Protein AF-A0A0A0K7B3-F1 (afdb_monomer_lite)

Structure (mmCIF, N/CA/C/O backbone):
data_AF-A0A0A0K7B3-F1
#
_entry.id   AF-A0A0A0K7B3-F1
#
loop_
_atom_site.group_PDB
_atom_site.id
_atom_site.type_symbol
_atom_site.label_atom_id
_atom_site.label_alt_id
_atom_site.label_comp_id
_atom_site.label_asym_id
_atom_site.label_entity_id
_atom_site.label_seq_id
_atom_site.pdbx_PDB_ins_code
_atom_site.Cartn_x
_atom_site.Cartn_y
_atom_site.Cartn_z
_atom_site.occupancy
_atom_site.B_iso_or_equiv
_atom_site.auth_seq_id
_atom_site.auth_comp_id
_atom_site.auth_asym_id
_atom_site.auth_atom_id
_atom_site.pdbx_PDB_model_num
ATOM 1 N N . MET A 1 1 ? 25.093 8.326 -26.351 1.00 44.22 1 MET A N 1
ATOM 2 C CA . MET A 1 1 ? 23.696 8.584 -26.749 1.00 44.22 1 MET A CA 1
ATOM 3 C C . MET A 1 1 ? 23.033 7.241 -26.992 1.00 44.22 1 MET A C 1
ATOM 5 O O . MET A 1 1 ? 23.330 6.622 -27.999 1.00 44.22 1 MET A O 1
ATOM 9 N N . SER A 1 2 ? 22.215 6.773 -26.053 1.00 41.69 2 SER A N 1
ATOM 10 C CA . SER A 1 2 ? 21.140 5.814 -26.328 1.00 41.69 2 SER A CA 1
ATOM 11 C C . SER A 1 2 ? 20.036 6.160 -25.341 1.00 41.69 2 SER A C 1
ATOM 13 O O . SER A 1 2 ? 20.155 5.920 -24.143 1.00 41.69 2 SER A O 1
ATOM 15 N N . SER A 1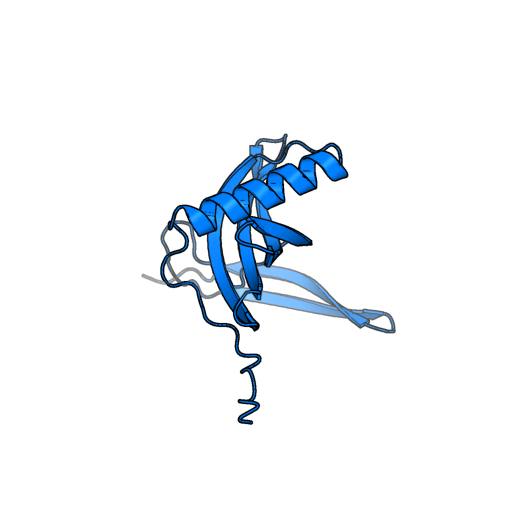 3 ? 19.058 6.923 -25.816 1.00 49.06 3 SER A N 1
ATOM 16 C CA . SER A 1 3 ? 17.840 7.237 -25.081 1.00 49.06 3 SER A CA 1
ATOM 17 C C . SER A 1 3 ? 16.926 6.032 -25.231 1.00 49.06 3 SER A C 1
ATOM 19 O O . SER A 1 3 ? 16.092 5.994 -26.136 1.00 49.06 3 SER A O 1
ATOM 21 N N . ASP A 1 4 ? 17.160 5.021 -24.399 1.00 50.12 4 ASP A N 1
ATOM 22 C CA . ASP A 1 4 ? 16.327 3.830 -24.376 1.00 50.12 4 ASP A CA 1
ATOM 23 C C . ASP A 1 4 ? 14.954 4.227 -23.831 1.00 50.12 4 ASP A C 1
ATOM 25 O O . ASP A 1 4 ? 14.816 4.808 -22.751 1.00 50.12 4 ASP A O 1
ATOM 29 N N . SER A 1 5 ?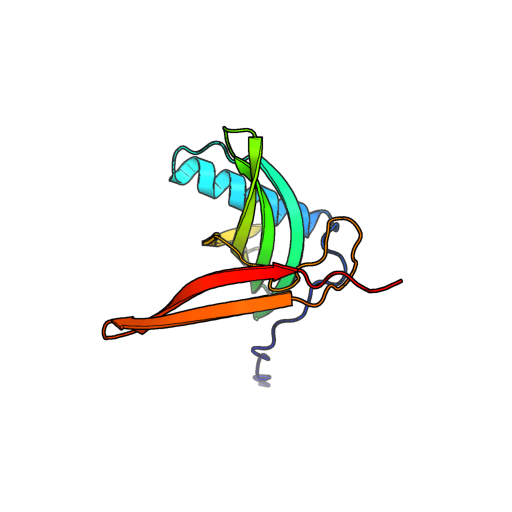 13.939 3.977 -24.650 1.00 49.62 5 SER A N 1
ATOM 30 C CA . SER A 1 5 ? 12.531 4.217 -24.370 1.00 49.62 5 SER A CA 1
ATOM 31 C C . SER A 1 5 ? 12.145 3.536 -23.060 1.00 49.62 5 SER A C 1
ATOM 33 O O . SER A 1 5 ? 11.990 2.314 -23.010 1.00 49.62 5 SER A O 1
ATOM 35 N N . LYS A 1 6 ? 12.017 4.326 -21.993 1.00 59.56 6 LYS A N 1
ATOM 36 C CA . LYS A 1 6 ? 11.560 3.838 -20.695 1.00 59.56 6 LYS A CA 1
ATOM 37 C C . LYS A 1 6 ? 10.150 3.296 -20.857 1.00 59.56 6 LYS A C 1
ATOM 39 O O . LYS A 1 6 ? 9.234 4.008 -21.253 1.00 59.56 6 LYS A O 1
ATOM 44 N N . ASN A 1 7 ? 10.016 1.999 -20.619 1.00 58.34 7 ASN A N 1
ATOM 45 C CA . ASN A 1 7 ? 8.753 1.298 -20.718 1.00 58.34 7 ASN A CA 1
ATOM 46 C C . ASN A 1 7 ? 7.791 1.844 -19.656 1.00 58.34 7 ASN A C 1
ATOM 48 O O . ASN A 1 7 ? 8.010 1.621 -18.469 1.00 58.34 7 ASN A O 1
ATOM 52 N N . ASP A 1 8 ? 6.675 2.442 -20.080 1.00 72.44 8 ASP A N 1
ATOM 53 C CA . ASP A 1 8 ? 5.532 2.830 -19.230 1.00 72.44 8 ASP A CA 1
ATOM 54 C C . ASP A 1 8 ? 4.757 1.612 -18.671 1.00 72.44 8 ASP A C 1
ATOM 56 O O . ASP A 1 8 ? 3.542 1.638 -18.455 1.00 72.44 8 ASP A O 1
ATOM 60 N N . LYS A 1 9 ? 5.443 0.484 -18.473 1.00 86.81 9 LYS A N 1
ATOM 61 C CA . LYS A 1 9 ? 4.834 -0.781 -18.087 1.00 86.81 9 LYS A CA 1
ATOM 62 C C . LYS A 1 9 ? 4.907 -0.955 -16.580 1.00 86.81 9 LYS A C 1
ATOM 64 O O . LYS A 1 9 ? 5.978 -1.122 -16.009 1.00 86.81 9 LYS A O 1
ATOM 69 N N . TRP A 1 10 ? 3.740 -1.001 -15.952 1.00 92.44 10 TRP A N 1
ATOM 70 C CA . TRP A 1 10 ? 3.613 -1.420 -14.563 1.00 92.44 10 TRP A CA 1
ATOM 71 C C . TRP A 1 10 ? 4.019 -2.886 -14.404 1.00 92.44 10 TRP A C 1
ATOM 73 O O . TRP A 1 10 ? 3.469 -3.773 -15.061 1.00 92.44 10 TRP A O 1
ATOM 83 N N . ILE A 1 11 ? 4.965 -3.136 -13.505 1.00 91.94 11 ILE A N 1
ATOM 84 C CA . ILE A 1 11 ? 5.443 -4.468 -13.144 1.00 91.94 11 ILE A CA 1
ATOM 85 C C . ILE A 1 11 ? 4.855 -4.821 -11.784 1.00 91.94 11 ILE A C 1
ATOM 87 O O . ILE A 1 11 ? 4.930 -4.040 -10.837 1.00 91.94 11 ILE A O 1
ATOM 91 N N . GLN A 1 12 ? 4.228 -5.990 -11.683 1.00 94.19 12 GLN A N 1
ATOM 92 C CA . GLN A 1 12 ? 3.649 -6.446 -10.425 1.00 94.19 12 GLN A CA 1
ATOM 93 C C . GLN A 1 12 ? 4.754 -6.781 -9.419 1.00 94.19 12 GLN A C 1
ATOM 95 O O . GLN A 1 12 ? 5.723 -7.461 -9.752 1.00 94.19 12 GLN A O 1
ATOM 100 N N . ILE A 1 13 ? 4.587 -6.323 -8.180 1.00 92.19 13 ILE A N 1
ATOM 101 C CA . ILE A 1 13 ? 5.483 -6.655 -7.074 1.00 92.19 13 ILE A CA 1
ATOM 102 C C . ILE A 1 13 ? 5.244 -8.128 -6.704 1.00 92.19 13 ILE A C 1
ATOM 104 O O . ILE A 1 13 ? 4.115 -8.474 -6.344 1.00 92.19 13 ILE A O 1
ATOM 108 N N . PRO A 1 14 ? 6.269 -8.997 -6.775 1.00 88.81 14 PRO A N 1
ATOM 109 C CA . PRO A 1 14 ? 6.093 -10.430 -6.542 1.00 88.81 14 PRO A CA 1
ATOM 110 C C . PRO A 1 14 ? 5.809 -10.756 -5.072 1.00 88.81 14 PRO A C 1
ATOM 112 O O . PRO A 1 14 ? 5.010 -11.645 -4.788 1.00 88.81 14 PRO A O 1
ATOM 115 N N . ASP A 1 15 ? 6.428 -10.023 -4.142 1.00 89.75 15 ASP A N 1
ATOM 116 C CA . ASP A 1 15 ? 6.202 -10.173 -2.706 1.00 89.75 15 ASP A CA 1
ATOM 117 C C . ASP A 1 15 ? 5.872 -8.830 -2.047 1.00 89.75 15 ASP A C 1
ATOM 119 O O . ASP A 1 15 ? 6.727 -7.972 -1.825 1.00 89.75 15 ASP A O 1
ATOM 123 N N . THR A 1 16 ? 4.604 -8.656 -1.688 1.00 91.12 16 THR A N 1
ATOM 124 C CA . THR A 1 16 ? 4.114 -7.461 -0.993 1.00 91.12 16 THR A CA 1
ATOM 125 C C . THR A 1 16 ? 4.462 -7.433 0.493 1.00 91.12 16 THR A C 1
ATOM 127 O O . THR A 1 16 ? 4.254 -6.409 1.147 1.00 91.12 16 THR A O 1
ATOM 130 N N . LYS A 1 17 ? 5.006 -8.528 1.042 1.00 91.56 17 LYS A N 1
ATOM 131 C CA . LYS A 1 17 ? 5.449 -8.616 2.440 1.00 91.56 17 LYS A CA 1
ATOM 132 C C . LYS A 1 17 ? 6.889 -8.154 2.635 1.00 91.56 17 LYS A C 1
ATOM 134 O O . LYS A 1 17 ? 7.355 -8.085 3.772 1.00 91.56 17 LYS A O 1
ATOM 139 N N . THR A 1 18 ? 7.591 -7.819 1.555 1.00 91.50 18 THR A N 1
ATOM 140 C CA . THR A 1 18 ? 8.942 -7.274 1.641 1.00 91.50 18 THR A CA 1
ATOM 141 C C . THR A 1 18 ? 8.934 -5.992 2.500 1.00 91.50 18 THR A C 1
ATOM 143 O O . THR A 1 18 ? 8.091 -5.117 2.270 1.00 91.50 18 THR A O 1
ATOM 146 N N . PRO A 1 19 ? 9.861 -5.829 3.470 1.00 94.69 19 PRO A N 1
ATOM 147 C CA . PRO A 1 19 ? 9.839 -4.713 4.421 1.00 94.69 19 PRO A CA 1
ATOM 148 C C . PRO A 1 19 ? 9.752 -3.328 3.774 1.00 94.69 19 PRO A C 1
ATOM 150 O O . PRO A 1 19 ? 8.968 -2.497 4.216 1.00 94.69 19 PRO A O 1
ATOM 153 N N . CYS A 1 20 ? 10.470 -3.096 2.669 1.00 89.81 20 CYS A N 1
ATOM 154 C CA . CYS A 1 20 ? 10.432 -1.806 1.978 1.00 89.81 20 CYS A CA 1
ATOM 155 C C . CYS A 1 20 ? 9.040 -1.459 1.420 1.00 89.81 20 CYS A C 1
ATOM 157 O O . CYS A 1 20 ? 8.653 -0.293 1.432 1.00 89.81 20 CYS A O 1
ATOM 159 N N . VAL A 1 21 ? 8.271 -2.457 0.973 1.00 93.31 21 VAL A N 1
ATOM 160 C CA . VAL A 1 21 ? 6.910 -2.286 0.442 1.00 93.31 21 VAL A CA 1
ATOM 161 C C . VAL A 1 21 ? 5.928 -2.025 1.585 1.00 93.31 21 VAL A C 1
ATOM 163 O O . VAL A 1 21 ? 5.097 -1.121 1.498 1.00 93.31 21 VAL A O 1
ATOM 166 N N . ILE A 1 22 ? 6.073 -2.755 2.695 1.00 96.19 22 ILE A N 1
ATOM 167 C CA . ILE A 1 22 ? 5.296 -2.530 3.921 1.00 96.19 22 ILE A CA 1
ATOM 168 C C . ILE A 1 22 ? 5.535 -1.117 4.466 1.00 96.19 22 ILE A C 1
ATOM 170 O O . ILE A 1 22 ? 4.580 -0.419 4.808 1.00 96.19 22 ILE A O 1
ATOM 174 N N . ASP A 1 23 ? 6.791 -0.679 4.529 1.00 95.81 23 ASP A N 1
ATOM 175 C CA . ASP A 1 23 ? 7.160 0.634 5.059 1.00 95.81 23 ASP A CA 1
ATOM 176 C C . ASP A 1 23 ? 6.624 1.780 4.198 1.00 95.81 23 ASP A C 1
ATOM 178 O O . ASP A 1 23 ? 6.302 2.845 4.722 1.00 95.81 23 ASP A O 1
ATOM 182 N N . LEU A 1 24 ? 6.496 1.574 2.884 1.00 95.31 24 LEU A N 1
ATOM 183 C CA . LEU A 1 24 ? 5.832 2.524 1.991 1.00 95.31 24 LEU A CA 1
ATOM 184 C C . LEU A 1 24 ? 4.325 2.601 2.264 1.00 95.31 24 LEU A C 1
ATOM 186 O O . LEU A 1 24 ? 3.783 3.702 2.340 1.00 95.31 24 LEU A O 1
ATOM 190 N N . GLY A 1 25 ? 3.667 1.458 2.477 1.00 95.75 25 GLY A N 1
ATOM 191 C CA . GLY A 1 25 ? 2.256 1.413 2.863 1.00 95.75 25 GLY A CA 1
ATOM 192 C C . GLY A 1 25 ? 1.984 2.131 4.189 1.00 95.75 25 GLY A C 1
ATOM 193 O O . GLY A 1 25 ? 1.091 2.972 4.258 1.00 95.75 25 GLY A O 1
ATOM 194 N N . LYS A 1 26 ? 2.795 1.863 5.221 1.00 97.62 26 LYS A N 1
ATOM 195 C CA . LYS A 1 26 ? 2.718 2.560 6.519 1.00 97.62 26 LYS A CA 1
ATOM 196 C C . LYS A 1 26 ? 2.944 4.060 6.373 1.00 97.62 26 LYS A C 1
ATOM 198 O O . LYS A 1 26 ? 2.147 4.847 6.866 1.00 97.62 26 LYS A O 1
ATOM 203 N N . TYR A 1 27 ? 3.995 4.444 5.647 1.00 96.69 27 TYR A N 1
ATOM 204 C CA . TYR A 1 27 ? 4.331 5.846 5.421 1.00 96.69 27 TYR A CA 1
ATOM 205 C C . TYR A 1 27 ? 3.173 6.624 4.785 1.00 96.69 27 TYR A C 1
ATOM 207 O O . TYR A 1 27 ? 2.873 7.728 5.226 1.00 96.69 27 TYR A O 1
ATOM 215 N N . ALA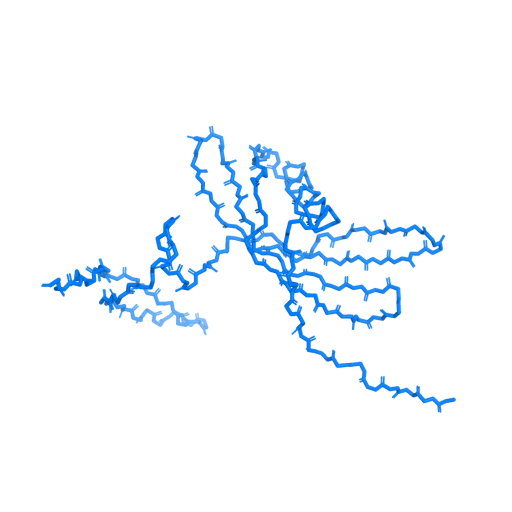 A 1 28 ? 2.499 6.051 3.785 1.00 96.06 28 ALA A N 1
ATOM 216 C CA . ALA A 1 28 ? 1.363 6.714 3.156 1.00 96.06 28 ALA A CA 1
ATOM 217 C C . ALA A 1 28 ? 0.152 6.861 4.085 1.00 96.06 28 ALA A C 1
ATOM 219 O O . ALA A 1 28 ? -0.525 7.883 4.030 1.00 96.06 28 ALA A O 1
ATOM 220 N N . VAL A 1 29 ? -0.112 5.872 4.944 1.00 96.69 29 VAL A N 1
ATOM 221 C CA . VAL A 1 29 ? -1.173 5.970 5.957 1.00 96.69 29 VAL A CA 1
ATOM 222 C C . VAL A 1 29 ? -0.847 7.060 6.979 1.00 96.69 29 VAL A C 1
ATOM 224 O O . VAL A 1 29 ? -1.700 7.891 7.277 1.00 96.69 29 VAL A O 1
ATOM 227 N N . ASP A 1 30 ? 0.395 7.112 7.464 1.00 96.94 30 ASP A N 1
ATOM 228 C CA . ASP A 1 30 ? 0.836 8.142 8.408 1.00 96.94 30 ASP A CA 1
ATOM 229 C C . ASP A 1 30 ? 0.758 9.550 7.804 1.00 96.94 30 ASP A C 1
ATOM 231 O O . ASP A 1 30 ? 0.352 10.496 8.481 1.00 96.94 30 ASP A O 1
ATOM 235 N N . ASP A 1 31 ? 1.154 9.705 6.539 1.00 95.88 31 ASP A N 1
ATOM 236 C CA . ASP A 1 31 ? 1.065 10.974 5.815 1.00 95.88 31 ASP A CA 1
ATOM 237 C C . ASP A 1 31 ? -0.395 11.415 5.636 1.00 95.88 31 ASP A C 1
ATOM 239 O O . ASP A 1 31 ? -0.753 12.546 5.976 1.00 95.88 31 ASP A O 1
ATOM 243 N N . TYR A 1 32 ? -1.268 10.490 5.224 1.00 95.25 32 TYR A N 1
ATOM 244 C CA . TYR A 1 32 ? -2.698 10.745 5.087 1.00 95.25 32 TYR A CA 1
ATOM 245 C C . TYR A 1 32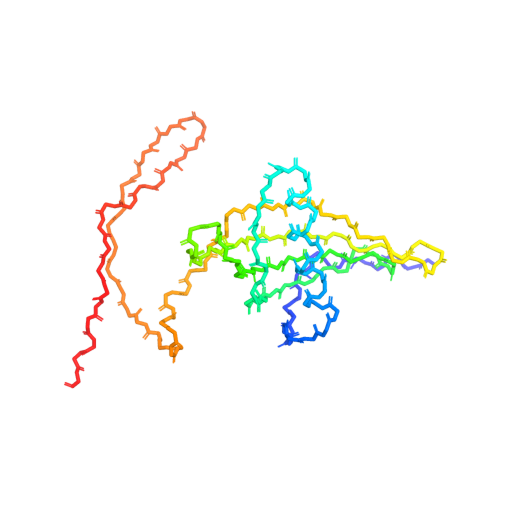 ? -3.337 11.172 6.413 1.00 95.25 32 TYR A C 1
ATOM 247 O O . TYR A 1 32 ? -4.037 12.188 6.456 1.00 95.25 32 TYR A O 1
ATOM 255 N N . ASN A 1 33 ? -3.053 10.447 7.500 1.00 95.88 33 ASN A N 1
ATOM 256 C CA . ASN A 1 33 ? -3.548 10.755 8.841 1.00 95.88 33 ASN A CA 1
ATOM 257 C C . ASN A 1 33 ? -3.106 12.150 9.301 1.00 95.88 33 ASN A C 1
ATOM 259 O O . ASN A 1 33 ? -3.917 12.906 9.838 1.00 95.88 33 ASN A O 1
ATOM 263 N N . LYS A 1 34 ? -1.846 12.534 9.050 1.00 95.31 34 LYS A N 1
ATOM 264 C CA . LYS A 1 34 ? -1.337 13.881 9.368 1.00 95.31 34 LYS A CA 1
ATOM 265 C C . LYS A 1 34 ? -2.055 14.967 8.572 1.00 95.31 34 LYS A C 1
ATOM 267 O O . LYS A 1 34 ? -2.393 16.003 9.142 1.00 95.31 34 LYS A O 1
ATOM 272 N N . ALA A 1 35 ? -2.291 14.734 7.282 1.00 93.81 35 ALA A N 1
ATOM 273 C CA . ALA A 1 35 ? -2.936 15.701 6.401 1.00 93.81 35 ALA A CA 1
ATOM 274 C C . ALA A 1 35 ? -4.435 15.884 6.710 1.00 93.81 35 ALA A C 1
ATOM 276 O O . ALA A 1 35 ? -4.934 17.008 6.678 1.00 93.81 35 ALA A O 1
ATOM 277 N N . HIS A 1 36 ? -5.142 14.803 7.051 1.00 91.56 36 HIS A N 1
ATOM 278 C CA . HIS A 1 36 ? -6.603 14.799 7.214 1.00 91.56 36 HIS A CA 1
ATOM 279 C C . HIS A 1 36 ? -7.070 14.769 8.675 1.00 91.56 36 HIS A C 1
ATOM 281 O O . HIS A 1 36 ? -8.271 14.839 8.927 1.00 91.56 36 HIS A O 1
ATOM 287 N N . LYS A 1 37 ? -6.139 14.707 9.640 1.00 91.50 37 LYS A N 1
ATOM 288 C CA . LYS A 1 37 ? -6.423 14.502 11.073 1.00 91.50 37 LYS A CA 1
ATOM 289 C C . LYS A 1 37 ? -7.246 13.230 11.325 1.00 91.50 37 LYS A C 1
ATOM 291 O O . LYS A 1 37 ? -8.157 13.230 12.150 1.00 91.50 37 LYS A O 1
ATOM 296 N N . ASP A 1 38 ? -6.917 12.169 10.595 1.00 90.50 38 ASP A N 1
ATOM 297 C CA . ASP A 1 38 ? -7.541 10.848 10.712 1.00 90.50 38 ASP A CA 1
ATOM 298 C C . ASP A 1 38 ? -6.669 9.903 11.566 1.00 90.50 38 ASP A C 1
ATOM 300 O O . ASP A 1 38 ? -5.550 10.246 11.956 1.00 90.50 38 ASP A O 1
ATOM 304 N N . ASN A 1 39 ? -7.188 8.719 11.887 1.00 93.50 39 ASN A N 1
ATOM 305 C CA . ASN A 1 39 ? -6.522 7.696 12.688 1.00 93.50 39 ASN A CA 1
ATOM 306 C C . ASN A 1 39 ? -6.661 6.306 12.046 1.00 93.50 39 ASN A C 1
ATOM 308 O O . ASN A 1 39 ? -7.094 5.343 12.683 1.00 93.50 39 ASN A O 1
ATOM 312 N N . LEU A 1 40 ? -6.334 6.211 10.756 1.00 95.44 40 LEU A N 1
ATOM 313 C CA . LEU A 1 40 ? -6.284 4.938 10.046 1.00 95.44 40 LEU A CA 1
ATOM 314 C C . LEU A 1 40 ? -5.084 4.117 10.528 1.00 95.44 40 LEU A C 1
ATOM 316 O O . LEU A 1 40 ? -3.970 4.627 10.633 1.00 95.44 40 LEU A O 1
ATOM 320 N N . VAL A 1 41 ? -5.288 2.825 10.767 1.00 96.88 41 VAL A N 1
ATOM 321 C CA . VAL A 1 41 ? -4.227 1.894 11.168 1.00 96.88 41 VAL A CA 1
ATOM 322 C C . VAL A 1 41 ? -3.873 0.998 9.990 1.00 96.88 41 VAL A C 1
ATOM 324 O O . VAL A 1 41 ? -4.705 0.227 9.513 1.00 96.88 41 VAL A O 1
ATOM 327 N N . PHE A 1 42 ? -2.629 1.072 9.517 1.00 97.44 42 PHE A N 1
ATOM 328 C CA . PHE A 1 42 ? -2.134 0.196 8.456 1.00 97.44 42 PHE A CA 1
ATOM 329 C C . PHE A 1 42 ? -2.169 -1.279 8.888 1.00 97.44 42 PHE A C 1
ATOM 331 O O . PHE A 1 42 ? -1.657 -1.628 9.953 1.00 97.44 42 PHE A O 1
ATOM 338 N N . LYS A 1 43 ? -2.707 -2.158 8.033 1.00 95.25 43 LYS A N 1
ATOM 339 C CA . LYS A 1 43 ? -2.777 -3.603 8.295 1.00 95.25 43 LYS A CA 1
ATOM 340 C C . LYS A 1 43 ? -1.833 -4.405 7.403 1.00 95.25 43 LYS A C 1
ATOM 342 O O . LYS A 1 43 ? -1.001 -5.149 7.917 1.00 95.25 43 LYS A O 1
ATOM 347 N N . LYS A 1 44 ? -1.957 -4.284 6.077 1.00 94.19 44 LYS A N 1
ATOM 348 C CA . LYS A 1 44 ? -1.079 -4.967 5.104 1.00 94.19 44 LYS A CA 1
ATOM 349 C C . LYS A 1 44 ? -1.181 -4.354 3.709 1.00 94.19 44 LYS A C 1
ATOM 351 O O . LYS A 1 44 ? -2.180 -3.724 3.372 1.00 94.19 44 LYS A O 1
ATOM 356 N N . VAL A 1 45 ? -0.183 -4.642 2.875 1.00 95.81 45 VAL A N 1
ATOM 357 C CA . VAL A 1 45 ? -0.273 -4.493 1.416 1.00 95.81 45 VAL A CA 1
ATOM 358 C C . VAL A 1 45 ? -0.865 -5.780 0.839 1.00 95.81 45 VAL A C 1
ATOM 360 O O . VAL A 1 45 ? -0.393 -6.873 1.144 1.00 95.81 45 VAL A O 1
ATOM 363 N N . ILE A 1 46 ? -1.918 -5.659 0.034 1.00 92.44 46 ILE A N 1
ATOM 364 C CA . ILE A 1 46 ? -2.611 -6.795 -0.584 1.00 92.44 46 ILE A CA 1
ATOM 365 C C . ILE A 1 46 ? -1.912 -7.164 -1.891 1.00 92.44 46 ILE A C 1
ATOM 367 O O . ILE A 1 46 ? -1.440 -8.285 -2.058 1.00 92.44 46 ILE A O 1
ATOM 371 N N . ILE A 1 47 ? -1.803 -6.185 -2.786 1.00 93.19 47 ILE A N 1
ATOM 372 C CA . ILE A 1 47 ? -1.155 -6.278 -4.092 1.00 93.19 47 ILE A CA 1
ATOM 373 C C . ILE A 1 47 ? -0.497 -4.932 -4.399 1.00 93.19 47 ILE A C 1
ATOM 375 O O . ILE A 1 47 ? -0.894 -3.898 -3.857 1.00 93.19 47 ILE A O 1
ATOM 379 N N . GLY A 1 48 ? 0.518 -4.929 -5.253 1.00 93.69 48 GLY A N 1
ATOM 380 C CA . GLY A 1 48 ? 1.120 -3.693 -5.712 1.00 93.69 48 GLY A CA 1
ATOM 381 C C . GLY A 1 48 ? 1.858 -3.853 -7.027 1.00 93.69 48 GLY A C 1
ATOM 382 O O . GLY A 1 48 ? 2.189 -4.961 -7.448 1.00 93.69 48 GLY A O 1
ATOM 383 N N . TRP A 1 49 ? 2.126 -2.718 -7.654 1.00 95.06 49 TRP A N 1
ATOM 384 C CA . TRP A 1 49 ? 2.900 -2.591 -8.877 1.00 95.06 49 TRP A CA 1
ATOM 385 C C . TRP A 1 49 ? 3.916 -1.471 -8.722 1.00 95.06 49 TRP A C 1
ATOM 387 O O . TRP A 1 49 ? 3.705 -0.526 -7.959 1.00 95.06 49 TRP A O 1
ATOM 397 N N . TYR A 1 50 ? 4.998 -1.557 -9.480 1.00 95.06 50 TYR A N 1
ATOM 398 C CA . TYR A 1 50 ? 5.970 -0.489 -9.615 1.00 95.06 50 TYR A CA 1
ATOM 399 C C . TYR A 1 50 ? 6.202 -0.152 -11.087 1.00 95.06 50 TYR A C 1
ATOM 401 O O . TYR A 1 50 ? 5.963 -0.965 -11.980 1.00 95.06 50 TYR A O 1
ATOM 409 N N . LEU A 1 51 ? 6.629 1.080 -11.321 1.00 93.19 51 LEU A N 1
ATOM 410 C CA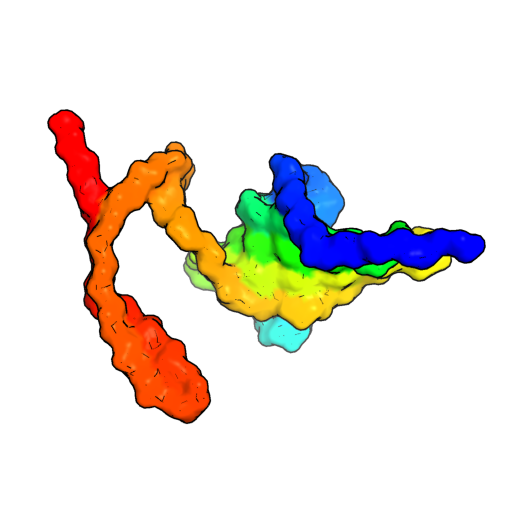 . LEU A 1 51 ? 6.993 1.627 -12.614 1.00 93.19 51 LEU A CA 1
ATOM 411 C C . LEU A 1 51 ? 8.286 2.423 -12.435 1.00 93.19 51 LEU A C 1
ATOM 413 O O . LEU A 1 51 ? 8.320 3.392 -11.673 1.00 93.19 51 LEU A O 1
ATOM 417 N N . GLU A 1 52 ? 9.341 2.012 -13.126 1.00 91.19 52 GLU A N 1
ATOM 418 C CA . GLU A 1 52 ? 10.621 2.721 -13.155 1.00 91.19 52 GLU A CA 1
ATOM 419 C C . GLU A 1 52 ? 10.502 3.918 -14.109 1.00 91.19 52 GLU A C 1
ATOM 421 O O . GLU A 1 52 ? 10.421 3.759 -15.324 1.00 91.19 52 GLU A O 1
ATOM 426 N N . ILE A 1 53 ? 10.431 5.130 -13.549 1.00 87.50 53 ILE A N 1
ATOM 427 C CA . ILE A 1 53 ? 10.351 6.387 -14.313 1.00 87.50 53 ILE A CA 1
ATOM 428 C C . ILE A 1 53 ? 11.755 6.874 -14.685 1.00 87.50 53 ILE A C 1
ATOM 430 O O . ILE A 1 53 ? 11.952 7.501 -15.725 1.00 87.50 53 ILE A O 1
ATOM 434 N N . ASP A 1 54 ? 12.735 6.637 -13.819 1.00 85.31 54 ASP A N 1
ATOM 435 C CA . ASP A 1 54 ? 14.146 6.937 -14.041 1.00 85.31 54 ASP A CA 1
ATOM 436 C C . ASP A 1 54 ? 15.037 6.018 -13.202 1.00 85.31 54 ASP A C 1
ATOM 438 O O . ASP A 1 54 ? 14.532 5.255 -12.380 1.00 85.31 54 ASP A O 1
ATOM 442 N N . TYR A 1 55 ? 16.353 6.107 -13.397 1.00 81.44 55 TYR A N 1
ATOM 443 C CA . TYR A 1 55 ? 17.353 5.356 -12.638 1.00 81.44 55 TYR A CA 1
ATOM 444 C C . TYR A 1 55 ? 17.209 5.548 -11.118 1.00 81.44 55 TYR A C 1
ATOM 446 O O . TYR A 1 55 ? 17.373 4.607 -10.347 1.00 81.44 55 TYR A O 1
ATOM 454 N N . ASP A 1 56 ? 16.863 6.759 -10.690 1.00 88.75 56 ASP A N 1
ATOM 455 C CA . ASP A 1 56 ? 16.668 7.154 -9.295 1.00 88.75 56 ASP A CA 1
ATOM 456 C C . ASP A 1 56 ? 15.188 7.284 -8.905 1.00 88.75 56 ASP A C 1
ATOM 458 O O . ASP A 1 56 ? 14.876 7.539 -7.742 1.00 88.75 56 ASP A O 1
ATOM 462 N N . LYS A 1 57 ? 14.251 7.082 -9.840 1.00 91.69 57 LYS A N 1
ATOM 463 C CA . LYS A 1 57 ? 12.842 7.427 -9.640 1.00 91.69 57 LYS A CA 1
ATOM 464 C C . LYS A 1 57 ? 11.901 6.284 -9.972 1.00 91.69 57 LYS A C 1
ATOM 466 O O . LYS A 1 57 ? 11.709 5.908 -11.125 1.00 91.69 57 LYS A O 1
ATOM 471 N N . THR A 1 58 ? 11.208 5.794 -8.952 1.00 92.69 58 THR A N 1
ATOM 472 C CA . THR A 1 58 ? 10.218 4.719 -9.064 1.00 92.69 58 THR A CA 1
ATOM 473 C C . THR A 1 58 ? 8.852 5.193 -8.590 1.00 92.69 58 THR A C 1
ATOM 475 O O . THR A 1 58 ? 8.719 5.802 -7.530 1.00 92.69 58 THR A O 1
ATOM 478 N N . LYS A 1 59 ? 7.802 4.881 -9.344 1.00 95.06 59 LYS A N 1
ATOM 479 C CA . LYS A 1 59 ? 6.411 5.072 -8.929 1.00 95.06 59 LYS A CA 1
ATOM 480 C C . LYS A 1 59 ? 5.833 3.737 -8.500 1.00 95.06 59 LYS A C 1
ATOM 482 O O . LYS A 1 59 ? 5.955 2.753 -9.215 1.00 95.06 59 LYS A O 1
ATOM 487 N N . LEU A 1 60 ? 5.192 3.699 -7.344 1.00 95.50 60 LEU A N 1
ATOM 488 C CA . LEU A 1 60 ? 4.532 2.520 -6.805 1.00 95.50 60 LEU A CA 1
ATOM 489 C C . LEU A 1 60 ? 3.033 2.768 -6.719 1.00 95.50 60 LEU A C 1
ATOM 491 O O . LEU A 1 60 ? 2.605 3.853 -6.332 1.00 95.50 60 LEU A O 1
ATOM 495 N N . ARG A 1 61 ? 2.252 1.746 -7.056 1.00 95.81 61 ARG A N 1
ATOM 496 C CA . ARG A 1 61 ? 0.803 1.679 -6.872 1.00 95.81 61 ARG A CA 1
ATOM 497 C C . ARG A 1 61 ? 0.518 0.500 -5.956 1.00 95.81 61 ARG A C 1
ATOM 499 O O . ARG A 1 61 ? 0.773 -0.637 -6.339 1.00 95.81 61 ARG A O 1
ATOM 506 N N . LEU A 1 62 ? 0.035 0.760 -4.750 1.00 95.75 62 LEU A N 1
ATOM 507 C CA . LEU A 1 62 ? -0.218 -0.242 -3.720 1.00 95.75 62 LEU A CA 1
ATOM 508 C C . LEU A 1 62 ? -1.707 -0.271 -3.388 1.00 95.75 62 LEU A C 1
ATOM 510 O O . LEU A 1 62 ? -2.311 0.774 -3.165 1.00 95.75 62 LEU A O 1
ATOM 514 N N . ILE A 1 63 ? -2.275 -1.468 -3.296 1.00 95.75 63 ILE A N 1
ATOM 515 C CA . ILE A 1 63 ? -3.589 -1.682 -2.695 1.00 95.75 63 ILE A CA 1
ATOM 516 C C . ILE A 1 63 ? -3.364 -2.168 -1.267 1.00 95.75 63 ILE A C 1
ATOM 518 O O . ILE A 1 63 ? -2.706 -3.191 -1.050 1.00 95.75 63 ILE A O 1
ATOM 522 N N . ILE A 1 64 ? -3.882 -1.431 -0.290 1.00 95.56 64 ILE A N 1
ATOM 523 C CA . ILE A 1 64 ? -3.633 -1.662 1.136 1.00 95.56 64 ILE A CA 1
ATOM 524 C C . ILE A 1 64 ? -4.934 -1.910 1.897 1.00 95.56 64 ILE A C 1
ATOM 526 O O . ILE A 1 64 ? -5.964 -1.322 1.582 1.00 95.56 64 ILE A O 1
ATOM 530 N N . GLU A 1 65 ? -4.869 -2.754 2.928 1.00 94.88 65 GLU A N 1
ATOM 531 C CA . GLU A 1 65 ? -5.891 -2.817 3.978 1.00 94.88 65 GLU A CA 1
ATOM 532 C C . GLU A 1 65 ? -5.489 -1.891 5.127 1.00 94.88 65 GLU A C 1
ATOM 534 O O . GLU A 1 65 ? -4.357 -1.949 5.625 1.00 94.88 65 GLU A O 1
ATOM 539 N N . VAL A 1 66 ? -6.448 -1.103 5.597 1.00 94.75 66 VAL A N 1
ATOM 540 C CA . VAL A 1 66 ? -6.350 -0.290 6.810 1.00 94.75 66 VAL A CA 1
ATOM 541 C C . VAL A 1 66 ? -7.550 -0.559 7.712 1.00 94.75 66 VAL A C 1
ATOM 543 O O . VAL A 1 66 ? -8.563 -1.095 7.268 1.00 94.75 66 VAL A O 1
ATOM 546 N N . VAL A 1 67 ? -7.441 -0.198 8.984 1.00 92.88 67 VAL A N 1
ATOM 547 C CA . VAL A 1 67 ? -8.542 -0.240 9.949 1.00 92.88 67 VAL A CA 1
ATOM 548 C C . VAL A 1 67 ? -8.887 1.188 10.346 1.00 92.88 67 VAL A C 1
ATOM 550 O O . VAL A 1 67 ? -7.992 1.950 10.706 1.00 92.88 67 VAL A O 1
ATOM 553 N N . ASN A 1 68 ? -10.160 1.566 10.256 1.00 90.69 68 ASN A N 1
ATOM 554 C CA . ASN A 1 68 ? -10.609 2.891 10.684 1.00 90.69 68 ASN A CA 1
ATOM 555 C C . ASN A 1 68 ? -10.858 2.950 12.203 1.00 90.69 68 ASN A C 1
ATOM 557 O O . ASN A 1 68 ? -10.779 1.950 12.918 1.00 90.69 68 ASN A O 1
ATOM 561 N N . SER A 1 69 ? -11.232 4.128 12.700 1.00 87.75 69 SER A N 1
ATOM 562 C CA . SER A 1 69 ? -11.538 4.357 14.119 1.00 87.75 69 SER A CA 1
ATOM 563 C C . SER A 1 69 ? -12.702 3.521 14.673 1.00 87.75 69 SER A C 1
ATOM 565 O O . SER A 1 69 ? -12.805 3.358 15.887 1.00 87.75 69 SER A O 1
ATOM 567 N N . LYS A 1 70 ? -13.562 2.965 13.811 1.00 89.00 70 LYS A N 1
ATOM 568 C CA . LYS A 1 70 ? -14.670 2.072 14.186 1.00 89.00 70 LYS A CA 1
ATOM 569 C C . LYS A 1 70 ? -14.262 0.596 14.222 1.00 89.00 70 LYS A C 1
ATOM 571 O O . LYS A 1 70 ? -15.088 -0.252 14.545 1.00 89.00 70 LYS A O 1
ATOM 576 N N . GLY A 1 71 ? -13.012 0.276 13.885 1.00 87.38 71 GLY A N 1
ATOM 577 C CA . GLY A 1 71 ? -12.537 -1.102 13.764 1.00 87.38 71 GLY A CA 1
ATOM 578 C C . GLY A 1 71 ? -12.907 -1.768 12.435 1.00 87.38 71 GLY A C 1
ATOM 579 O O . GLY A 1 71 ? -12.700 -2.970 12.275 1.00 87.38 71 GLY A O 1
ATOM 580 N N . GLU A 1 72 ? -13.441 -1.014 11.473 1.00 87.12 72 GLU A N 1
ATOM 581 C CA . GLU A 1 72 ? -13.814 -1.531 10.158 1.00 87.12 72 GLU A CA 1
ATOM 582 C C . GLU A 1 72 ? -12.575 -1.624 9.266 1.00 87.12 72 GLU A C 1
ATOM 584 O O . GLU A 1 72 ? -11.748 -0.710 9.226 1.00 87.12 72 GLU A O 1
ATOM 589 N N . VAL A 1 73 ? -12.453 -2.730 8.528 1.00 89.50 73 VAL A N 1
ATOM 590 C CA . VAL A 1 73 ? -11.382 -2.913 7.542 1.00 89.50 73 VAL A CA 1
ATOM 591 C C . VAL A 1 73 ? -11.789 -2.228 6.240 1.00 89.50 73 VAL A C 1
ATOM 593 O O . VAL A 1 73 ? -12.808 -2.581 5.650 1.00 89.50 73 VAL A O 1
ATOM 596 N N . ILE A 1 74 ? -10.975 -1.279 5.784 1.00 90.12 74 ILE A N 1
ATOM 597 C CA . ILE A 1 74 ? -11.177 -0.513 4.550 1.00 90.12 74 ILE A CA 1
ATOM 598 C C . ILE A 1 74 ? -9.990 -0.748 3.615 1.00 90.12 74 ILE A C 1
ATOM 600 O O . ILE A 1 74 ? -8.858 -0.938 4.064 1.00 90.12 74 ILE A O 1
ATOM 604 N N . ILE A 1 75 ? -10.249 -0.739 2.309 1.00 93.38 75 ILE A N 1
ATOM 605 C CA . ILE A 1 75 ? -9.225 -0.879 1.276 1.00 93.38 75 ILE A CA 1
ATOM 606 C C . ILE A 1 75 ? -8.956 0.484 0.638 1.00 93.38 75 ILE A C 1
ATOM 608 O O . ILE A 1 75 ? -9.885 1.201 0.265 1.00 93.38 75 ILE A O 1
ATOM 612 N N . TYR A 1 76 ? -7.678 0.820 0.479 1.00 94.06 76 TYR A N 1
ATOM 613 C CA . TYR A 1 76 ? -7.231 2.009 -0.243 1.00 94.06 76 TYR A CA 1
ATOM 614 C C . TYR A 1 76 ? -6.303 1.636 -1.387 1.00 94.06 76 TYR A C 1
ATOM 616 O O . TYR A 1 76 ? -5.496 0.712 -1.280 1.00 94.06 76 TYR A O 1
ATOM 624 N N . GLU A 1 77 ? -6.399 2.399 -2.468 1.00 95.38 77 GLU A N 1
ATOM 625 C CA . GLU A 1 77 ? -5.360 2.495 -3.475 1.00 95.38 77 GLU A CA 1
ATOM 626 C C . GLU A 1 77 ? -4.479 3.704 -3.171 1.00 95.38 77 GLU A C 1
ATOM 628 O O . GLU A 1 77 ? -4.948 4.835 -3.005 1.00 95.38 77 GLU A O 1
ATOM 633 N N . VAL A 1 78 ? -3.177 3.454 -3.132 1.00 96.00 78 VAL A N 1
ATOM 634 C CA . VAL A 1 78 ? -2.167 4.454 -2.829 1.00 96.00 78 VAL A CA 1
ATOM 635 C C . VAL A 1 78 ? -1.138 4.483 -3.942 1.00 96.00 78 VAL A C 1
ATOM 637 O O . VAL A 1 78 ? -0.592 3.448 -4.325 1.00 96.00 78 VAL A O 1
ATOM 640 N N . VAL A 1 79 ? -0.825 5.679 -4.429 1.00 95.81 79 VAL A N 1
ATOM 641 C CA . VAL A 1 79 ? 0.277 5.896 -5.366 1.00 95.81 79 VAL A CA 1
ATOM 642 C C . VAL A 1 79 ? 1.354 6.719 -4.681 1.00 95.81 79 VAL A C 1
ATOM 644 O O . VAL A 1 79 ? 1.071 7.793 -4.157 1.00 95.81 79 VAL A O 1
ATOM 647 N N . ILE A 1 80 ? 2.593 6.234 -4.700 1.00 96.62 80 ILE A N 1
ATOM 648 C CA . ILE A 1 80 ? 3.750 6.880 -4.070 1.00 96.62 80 ILE A CA 1
ATOM 649 C C . ILE A 1 80 ? 4.877 6.953 -5.092 1.00 96.62 80 ILE A C 1
ATOM 651 O O . ILE A 1 80 ? 5.166 5.971 -5.769 1.00 96.62 80 ILE A O 1
ATOM 655 N N . VAL A 1 81 ? 5.539 8.099 -5.194 1.00 95.06 81 VAL A N 1
ATOM 656 C CA . VAL A 1 81 ? 6.797 8.234 -5.934 1.00 95.06 81 VAL A CA 1
ATOM 657 C C . VAL A 1 81 ? 7.949 8.193 -4.940 1.00 95.06 81 VAL A C 1
ATOM 659 O O . VAL A 1 81 ? 7.925 8.889 -3.927 1.00 95.06 81 VAL A O 1
ATOM 662 N N . VAL A 1 82 ? 8.942 7.362 -5.227 1.00 94.06 82 VAL A N 1
ATOM 663 C CA . VAL A 1 82 ? 10.205 7.281 -4.499 1.00 94.06 82 VAL A CA 1
ATOM 664 C C . VAL A 1 82 ? 11.298 7.779 -5.431 1.00 94.06 82 VAL A C 1
ATOM 666 O O . VAL A 1 82 ? 11.445 7.261 -6.533 1.00 94.06 82 VAL A O 1
ATOM 669 N N . ASP A 1 83 ? 12.012 8.802 -4.988 1.00 93.25 83 ASP A N 1
ATOM 670 C CA . ASP A 1 83 ? 13.048 9.513 -5.736 1.00 93.25 83 ASP A CA 1
ATOM 671 C C . ASP A 1 83 ? 14.331 9.500 -4.890 1.00 93.25 83 ASP A C 1
ATOM 673 O O . ASP A 1 83 ? 14.290 9.863 -3.710 1.00 93.25 83 ASP A O 1
ATOM 677 N N . ASP A 1 84 ? 15.438 9.004 -5.434 1.00 89.38 84 ASP A N 1
ATOM 678 C CA . ASP A 1 84 ? 16.739 8.962 -4.770 1.00 89.38 84 ASP A CA 1
ATOM 679 C C . ASP A 1 84 ? 17.552 10.207 -5.134 1.00 89.38 84 ASP A C 1
ATOM 681 O O . ASP A 1 84 ? 18.230 10.268 -6.156 1.00 89.38 84 ASP A O 1
ATOM 685 N N . LYS A 1 85 ? 17.480 11.221 -4.269 1.00 84.56 85 LYS A N 1
ATOM 686 C CA . LYS A 1 85 ? 18.216 12.473 -4.450 1.00 84.56 85 LYS A CA 1
ATOM 687 C C . LYS A 1 85 ? 19.459 12.446 -3.586 1.00 84.56 85 LYS A C 1
ATOM 689 O O . LYS A 1 85 ? 19.352 12.494 -2.360 1.00 84.56 85 LYS A O 1
ATOM 694 N N . ASP A 1 86 ? 20.621 12.365 -4.224 1.00 81.81 86 ASP A N 1
ATOM 695 C CA . ASP A 1 86 ? 21.931 12.406 -3.564 1.00 81.81 86 ASP A CA 1
ATOM 696 C C . ASP A 1 86 ? 22.101 11.324 -2.474 1.00 81.81 86 ASP A C 1
ATOM 698 O O . ASP A 1 86 ? 22.653 11.571 -1.400 1.00 81.81 86 ASP A O 1
ATOM 702 N N . GLY A 1 87 ? 21.584 10.112 -2.719 1.00 80.00 87 GLY A N 1
ATOM 703 C CA . GLY A 1 87 ? 21.625 8.988 -1.774 1.00 80.00 87 GLY A CA 1
ATOM 704 C C . GLY A 1 87 ? 20.532 9.034 -0.700 1.00 80.00 87 GLY A C 1
ATOM 705 O O . GLY A 1 87 ? 20.515 8.203 0.216 1.00 80.00 87 GLY A O 1
ATOM 706 N N . LYS A 1 88 ? 19.617 10.009 -0.775 1.00 85.94 88 LYS A N 1
ATOM 707 C CA . LYS A 1 88 ? 18.478 10.146 0.128 1.00 85.94 88 LYS A CA 1
ATOM 708 C C . LYS A 1 88 ? 17.179 9.840 -0.606 1.00 85.94 88 LYS A C 1
ATOM 710 O O . LYS A 1 88 ? 16.704 10.609 -1.438 1.00 85.94 88 LYS A O 1
ATOM 715 N N . LYS A 1 89 ? 16.516 8.770 -0.168 1.00 88.44 89 LYS A N 1
ATOM 716 C CA . LYS A 1 89 ? 15.176 8.406 -0.641 1.00 88.44 89 LYS A CA 1
ATOM 717 C C . LYS A 1 89 ? 14.129 9.399 -0.142 1.00 88.44 89 LYS A C 1
ATOM 719 O O . LYS A 1 89 ? 13.774 9.409 1.039 1.00 88.44 89 LYS A O 1
ATOM 724 N N . VAL A 1 90 ? 13.602 10.198 -1.057 1.00 92.12 90 VAL A N 1
ATOM 725 C CA . VAL A 1 90 ? 12.432 11.051 -0.867 1.00 92.12 90 VAL A CA 1
ATOM 726 C C . VAL A 1 90 ? 11.193 10.260 -1.276 1.00 92.12 90 VAL A C 1
ATOM 728 O O . VAL A 1 90 ? 11.124 9.717 -2.373 1.00 92.12 90 VAL A O 1
ATOM 731 N N . LYS A 1 91 ? 10.210 10.174 -0.378 1.00 94.50 91 LYS A N 1
ATOM 732 C CA . LYS A 1 91 ? 8.920 9.515 -0.619 1.00 94.50 91 LYS A CA 1
ATOM 733 C C . LYS A 1 91 ? 7.861 10.602 -0.770 1.00 94.50 91 LYS A C 1
ATOM 735 O O . LYS A 1 91 ? 7.771 11.479 0.083 1.00 94.50 91 LYS A O 1
ATOM 740 N N . THR A 1 92 ? 7.069 10.553 -1.831 1.00 93.88 92 THR A N 1
ATOM 741 C CA . THR A 1 92 ? 6.017 11.538 -2.103 1.00 93.88 92 THR A CA 1
ATOM 742 C C . THR A 1 92 ? 4.717 10.811 -2.430 1.00 93.88 92 THR A C 1
ATOM 744 O O . THR A 1 92 ? 4.611 10.222 -3.511 1.00 93.88 92 THR A O 1
ATOM 747 N N . PRO A 1 93 ? 3.728 10.809 -1.521 1.00 93.12 93 PRO A N 1
ATOM 748 C CA . PRO A 1 93 ? 2.392 10.310 -1.818 1.00 93.12 93 PRO A CA 1
ATOM 749 C C . PRO A 1 93 ? 1.749 11.187 -2.898 1.00 93.12 93 PRO A C 1
ATOM 751 O O . PRO A 1 93 ? 1.763 12.411 -2.810 1.00 93.12 93 PRO A O 1
ATOM 754 N N . ILE A 1 94 ? 1.229 10.557 -3.948 1.00 94.19 94 ILE A N 1
ATOM 755 C CA . ILE A 1 94 ? 0.577 11.225 -5.082 1.00 94.19 94 ILE A CA 1
ATOM 756 C C . ILE A 1 94 ? -0.940 11.114 -4.968 1.00 94.19 94 ILE A C 1
ATOM 758 O O . ILE A 1 94 ? -1.656 12.068 -5.258 1.00 94.19 94 ILE A O 1
ATOM 762 N N . SER A 1 95 ? -1.437 9.949 -4.555 1.00 94.12 95 SER A N 1
ATOM 763 C CA . SER A 1 95 ? -2.864 9.724 -4.352 1.00 94.12 95 SER A CA 1
ATOM 764 C C . SER A 1 95 ? -3.105 8.733 -3.225 1.00 94.12 95 SER A C 1
ATOM 766 O O . SER A 1 95 ? -2.328 7.798 -3.026 1.00 94.12 95 SER A O 1
ATOM 768 N N . PHE A 1 96 ? -4.212 8.940 -2.520 1.00 94.25 96 PHE A N 1
ATOM 769 C CA . PHE A 1 96 ? -4.730 8.058 -1.484 1.00 94.25 96 PHE A CA 1
ATOM 770 C C . PHE A 1 96 ? -6.253 8.062 -1.622 1.00 94.25 96 PHE A C 1
ATOM 772 O O . PHE A 1 96 ? -6.919 9.007 -1.200 1.00 94.25 96 PHE A O 1
ATOM 779 N N . ILE A 1 97 ? -6.798 7.061 -2.310 1.00 91.75 97 ILE A N 1
ATOM 780 C CA . ILE A 1 97 ? -8.222 6.999 -2.668 1.00 91.75 97 ILE A CA 1
ATOM 781 C C . ILE A 1 97 ? -8.812 5.651 -2.256 1.00 91.75 97 ILE A C 1
ATOM 783 O O . ILE A 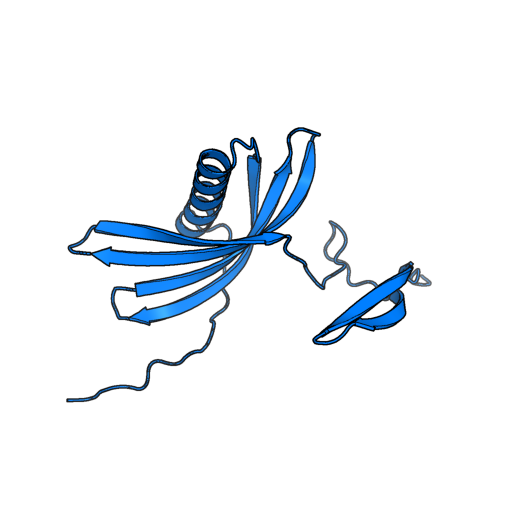1 97 ? -8.067 4.670 -2.203 1.00 91.75 97 ILE A O 1
ATOM 787 N N . PRO A 1 98 ? -10.122 5.568 -1.960 1.00 88.88 98 PRO A N 1
ATOM 788 C CA . PRO A 1 98 ? -10.774 4.285 -1.727 1.00 88.88 98 PRO A CA 1
ATOM 789 C C . PRO A 1 98 ? -10.444 3.312 -2.860 1.00 88.88 98 PRO A C 1
ATOM 791 O O . PRO A 1 98 ? -10.629 3.625 -4.036 1.00 88.88 98 PRO A O 1
ATOM 794 N N . GLY A 1 99 ? -9.879 2.166 -2.495 1.00 76.69 99 GLY A N 1
ATOM 795 C CA . GLY A 1 99 ? -9.446 1.144 -3.434 1.00 76.69 99 GLY A CA 1
ATOM 796 C C . GLY A 1 99 ? -10.525 0.086 -3.599 1.00 76.69 99 GLY A C 1
ATOM 797 O O . GLY A 1 99 ? -11.278 -0.198 -2.667 1.00 76.69 99 GLY A O 1
ATOM 798 N N . TYR A 1 100 ? -10.568 -0.532 -4.774 1.00 71.50 100 TYR A N 1
ATOM 799 C CA . TYR A 1 100 ? -11.408 -1.693 -5.036 1.00 71.50 100 TYR A CA 1
ATOM 800 C C . TYR A 1 100 ? -10.536 -2.859 -5.488 1.00 71.50 100 TYR A C 1
ATOM 802 O O . TYR A 1 100 ? -9.546 -2.673 -6.196 1.00 71.50 100 TYR A O 1
ATOM 810 N N . ILE A 1 101 ? -10.898 -4.064 -5.064 1.00 64.75 101 ILE A N 1
ATOM 811 C CA . ILE A 1 101 ? -10.331 -5.298 -5.594 1.00 64.75 101 ILE A CA 1
ATOM 812 C C . ILE A 1 101 ? -11.498 -6.019 -6.256 1.00 64.75 101 ILE A C 1
ATOM 814 O O . ILE A 1 101 ? -12.407 -6.460 -5.557 1.00 64.75 101 ILE A O 1
ATOM 818 N N . ASP A 1 102 ? -11.461 -6.152 -7.585 1.00 52.62 102 ASP A N 1
ATOM 819 C CA . ASP A 1 102 ? -12.467 -6.901 -8.364 1.00 52.62 102 ASP A CA 1
ATOM 820 C C . ASP A 1 102 ? -12.502 -8.397 -8.011 1.00 52.62 102 ASP A C 1
ATOM 822 O O . ASP A 1 102 ? -13.377 -9.149 -8.437 1.00 52.62 102 ASP A O 1
ATOM 826 N N . GLU A 1 103 ? -11.563 -8.863 -7.194 1.00 52.09 103 GLU A N 1
ATOM 827 C CA . GLU A 1 103 ? -11.566 -10.223 -6.708 1.00 52.09 103 GLU A CA 1
ATOM 828 C C . GLU A 1 103 ? -12.403 -10.299 -5.433 1.00 52.09 103 GLU A C 1
ATOM 830 O O . GLU A 1 103 ? -11.908 -10.106 -4.322 1.00 52.09 103 GLU A O 1
ATOM 835 N N . ALA A 1 104 ? -13.665 -10.701 -5.588 1.00 46.22 104 ALA A N 1
ATOM 836 C CA . ALA A 1 104 ? -14.418 -11.375 -4.536 1.00 46.22 104 ALA A CA 1
ATOM 837 C C . ALA A 1 104 ? -13.761 -12.734 -4.195 1.00 46.22 104 ALA A C 1
ATOM 839 O O . ALA A 1 104 ? -14.368 -13.798 -4.313 1.00 46.22 104 ALA A O 1
ATOM 840 N N . LYS A 1 105 ? -12.486 -12.718 -3.795 1.00 44.88 105 LYS A N 1
ATOM 841 C CA . LYS A 1 105 ? -11.836 -13.817 -3.095 1.00 44.88 105 LYS A CA 1
ATOM 842 C C . LYS A 1 105 ? -12.273 -13.674 -1.651 1.00 44.88 105 LYS A C 1
ATOM 844 O O . LYS A 1 105 ? -11.940 -12.702 -0.977 1.00 44.88 105 LYS A O 1
ATOM 849 N N . ASP A 1 106 ? -13.059 -14.635 -1.181 1.00 43.81 106 ASP A N 1
ATOM 850 C CA . ASP A 1 106 ? -13.303 -14.747 0.251 1.00 43.81 106 ASP A CA 1
ATOM 851 C C . ASP A 1 106 ? -11.959 -14.845 1.005 1.00 43.81 106 ASP A C 1
ATOM 853 O O . ASP A 1 106 ? -10.911 -15.098 0.406 1.00 43.81 106 ASP A O 1
ATOM 857 N N . CYS A 1 107 ? -11.959 -14.664 2.328 1.00 49.50 107 CYS A N 1
ATOM 858 C CA . CYS A 1 107 ? -10.759 -14.713 3.184 1.00 49.50 107 CYS A CA 1
ATOM 859 C C . CYS A 1 107 ? -9.942 -16.027 3.065 1.00 49.50 107 CYS A C 1
ATOM 861 O O . CYS A 1 107 ? -8.922 -16.179 3.733 1.00 49.50 107 CYS A O 1
ATOM 863 N N . LEU A 1 108 ? -10.416 -16.980 2.253 1.00 53.19 108 LEU A N 1
ATOM 864 C CA . LEU A 1 108 ? -9.876 -18.305 1.975 1.00 53.19 108 LEU A CA 1
ATOM 865 C C . LEU A 1 108 ? -9.407 -18.468 0.513 1.00 53.19 108 LEU A C 1
ATOM 867 O O . LEU A 1 108 ? -9.062 -19.576 0.110 1.00 53.19 108 LEU A O 1
ATOM 871 N N . GLY A 1 109 ? -9.390 -17.399 -0.292 1.00 45.84 109 GLY A N 1
ATOM 872 C CA . GLY A 1 109 ? -8.866 -17.417 -1.661 1.00 45.84 109 GLY A CA 1
ATOM 873 C C . GLY A 1 109 ? -9.741 -18.158 -2.674 1.00 45.84 109 GLY A C 1
ATOM 874 O O . GLY A 1 109 ? -9.263 -18.489 -3.760 1.00 45.84 109 GLY A O 1
ATOM 875 N N . ARG A 1 110 ? -11.011 -18.443 -2.359 1.00 55.91 110 ARG A N 1
ATOM 876 C CA . ARG A 1 110 ? -11.900 -19.158 -3.283 1.00 55.91 110 ARG A CA 1
ATOM 877 C C . ARG A 1 110 ? -12.512 -18.178 -4.275 1.00 55.91 110 ARG A C 1
ATOM 879 O O . ARG A 1 110 ? -13.184 -17.231 -3.878 1.00 55.91 110 ARG A O 1
ATOM 886 N N . VAL A 1 111 ? -12.329 -18.457 -5.565 1.00 56.97 111 VAL A N 1
ATOM 887 C CA . VAL A 1 111 ? -13.067 -17.784 -6.639 1.00 56.97 111 VAL A CA 1
ATOM 888 C C . VAL A 1 111 ? -14.523 -18.242 -6.572 1.00 56.97 111 VAL A C 1
ATOM 890 O O . VAL A 1 111 ? -14.806 -19.449 -6.609 1.00 56.97 111 VAL A O 1
ATOM 893 N N . ARG A 1 112 ? -15.435 -17.279 -6.426 1.00 59.81 112 ARG A N 1
ATOM 894 C CA . ARG A 1 112 ? -16.879 -17.505 -6.458 1.00 59.81 112 ARG A CA 1
ATOM 895 C C . ARG A 1 112 ? -17.487 -16.764 -7.634 1.00 59.81 112 ARG A C 1
ATOM 897 O O . ARG A 1 112 ? -17.159 -15.604 -7.859 1.00 59.81 112 ARG A O 1
ATOM 904 N N . ASP A 1 113 ? -18.402 -17.433 -8.318 1.00 74.62 113 ASP A N 1
ATOM 905 C CA . ASP A 1 113 ? -19.236 -16.795 -9.325 1.00 74.62 113 ASP A CA 1
ATOM 906 C C . ASP A 1 113 ? -20.284 -15.925 -8.625 1.00 74.62 113 ASP A C 1
ATOM 908 O O . ASP A 1 113 ? -20.761 -16.244 -7.528 1.00 74.62 113 ASP A O 1
ATOM 912 N N . TYR A 1 114 ? -20.639 -14.811 -9.247 1.00 76.31 114 TYR A N 1
ATOM 913 C CA . TYR A 1 114 ? -21.642 -13.891 -8.734 1.00 76.31 114 TYR A CA 1
ATOM 914 C C . TYR A 1 114 ? -22.545 -13.396 -9.855 1.00 76.31 114 TYR A C 1
ATOM 916 O O . TYR A 1 114 ? -22.174 -13.354 -11.025 1.00 76.31 114 TYR A O 1
ATOM 924 N N . GLU A 1 115 ? -23.748 -13.016 -9.454 1.00 80.31 115 GLU A N 1
ATOM 925 C CA . GLU A 1 115 ? -24.738 -12.334 -10.268 1.00 80.31 115 GLU A CA 1
ATOM 926 C C . GLU A 1 115 ? -24.853 -10.896 -9.751 1.00 80.31 115 GLU A C 1
ATOM 928 O O . GLU A 1 115 ? -25.057 -10.677 -8.553 1.00 80.31 115 GLU A O 1
ATOM 933 N N . ALA A 1 116 ? -24.698 -9.915 -10.640 1.00 84.31 116 ALA A N 1
ATOM 934 C CA . ALA A 1 116 ? -24.826 -8.501 -10.305 1.00 84.31 116 ALA A CA 1
ATOM 935 C C . ALA A 1 116 ? -25.755 -7.794 -11.298 1.00 84.31 116 ALA A C 1
ATOM 937 O O . ALA A 1 116 ? -25.624 -7.978 -12.507 1.00 84.31 116 ALA A O 1
ATOM 938 N N . LEU A 1 117 ? -26.669 -6.967 -10.783 1.00 84.69 117 LEU A N 1
ATOM 939 C CA . LEU A 1 117 ? -27.488 -6.052 -11.580 1.00 84.69 117 LEU A CA 1
ATOM 940 C C . LEU A 1 117 ? -26.989 -4.632 -11.349 1.00 84.69 117 LEU A C 1
ATOM 942 O O . LEU A 1 117 ? -26.919 -4.175 -10.204 1.00 84.69 117 LEU A O 1
ATOM 946 N N . VAL A 1 118 ? -26.676 -3.934 -12.434 1.00 88.31 118 VAL A N 1
ATOM 947 C CA . VAL A 1 118 ? -26.151 -2.571 -12.405 1.00 88.31 118 VAL A CA 1
ATOM 948 C C . VAL A 1 118 ? -27.029 -1.686 -13.281 1.00 88.31 118 VAL A C 1
ATOM 950 O O . VAL A 1 118 ? -27.366 -2.057 -14.402 1.00 88.31 118 VAL A O 1
ATOM 953 N N . GLU A 1 119 ? -27.401 -0.524 -12.758 1.00 87.50 119 GLU A N 1
ATOM 954 C CA . GLU A 1 119 ? -28.127 0.522 -13.471 1.00 87.50 119 GLU A CA 1
ATOM 955 C C . GLU A 1 119 ? -27.148 1.625 -13.885 1.00 87.50 119 GLU A C 1
ATOM 957 O O . GLU A 1 119 ? -26.373 2.118 -13.066 1.00 87.50 119 GLU A O 1
ATOM 962 N N . GLU A 1 120 ? -27.153 2.011 -15.159 1.00 82.25 120 GLU A N 1
ATOM 963 C CA . GLU A 1 120 ? -26.316 3.101 -15.661 1.00 82.25 120 GLU A CA 1
ATOM 964 C C . GLU A 1 120 ? -27.071 4.432 -15.579 1.00 82.25 120 GLU A C 1
ATOM 966 O O . GLU A 1 120 ? -27.996 4.696 -16.347 1.00 82.25 120 GLU A O 1
ATOM 971 N N . GLU A 1 121 ? -26.646 5.310 -14.673 1.00 82.44 121 GLU A N 1
ATOM 972 C CA . GLU A 1 121 ? -27.098 6.697 -14.618 1.00 82.44 121 GLU A CA 1
ATOM 973 C C . GLU A 1 121 ? -26.163 7.572 -15.470 1.00 82.44 121 GLU A C 1
ATOM 975 O O . GLU A 1 121 ? -25.036 7.889 -15.077 1.00 82.44 121 GLU A O 1
ATOM 980 N N . LYS A 1 122 ? -26.625 8.021 -16.642 1.00 73.12 122 LYS A N 1
ATOM 981 C CA . LYS A 1 122 ? -25.882 8.988 -17.467 1.00 73.12 122 LYS A CA 1
ATOM 982 C C . LYS A 1 122 ? -26.008 10.395 -16.882 1.00 73.12 122 LYS A C 1
ATOM 984 O O . LYS A 1 122 ? -27.020 11.064 -17.082 1.00 73.12 122 LYS A O 1
ATOM 989 N N . LYS A 1 123 ? -24.966 10.869 -16.196 1.00 72.62 123 LYS A N 1
ATOM 990 C CA . LYS A 1 123 ? -24.841 12.257 -15.723 1.00 72.62 123 LYS A CA 1
ATOM 991 C C . LYS A 1 123 ? -23.654 12.913 -16.416 1.00 72.62 123 LYS A C 1
ATOM 993 O O . LYS A 1 123 ? -22.525 12.781 -15.962 1.00 72.62 123 LYS A O 1
ATOM 998 N N . LEU A 1 124 ? -23.904 13.622 -17.521 1.00 56.78 124 LEU A N 1
ATOM 999 C CA . LEU A 1 124 ? -22.856 14.334 -18.266 1.00 56.78 124 LEU A CA 1
ATOM 1000 C C . LEU A 1 124 ? -21.924 15.101 -17.304 1.00 56.78 124 LEU A C 1
ATOM 1002 O O . LEU A 1 124 ? -22.426 15.860 -16.472 1.00 56.78 124 LEU A O 1
ATOM 1006 N N . PRO A 1 125 ? -20.594 14.912 -17.389 1.00 65.50 125 PRO A N 1
ATOM 1007 C CA . PRO A 1 125 ? -19.842 14.235 -18.456 1.00 65.50 125 PRO A CA 1
ATOM 1008 C C . PRO A 1 125 ? -19.637 12.711 -18.296 1.00 65.50 125 PRO A C 1
ATOM 1010 O O . PRO A 1 125 ? -19.061 12.105 -19.194 1.00 65.50 125 PRO A O 1
ATOM 1013 N N . ASN A 1 126 ? -20.101 12.077 -17.211 1.00 58.84 126 ASN A N 1
ATOM 1014 C CA . ASN A 1 126 ? -19.760 10.688 -16.872 1.00 58.84 126 ASN A CA 1
ATOM 1015 C C . ASN A 1 126 ? -20.991 9.768 -16.746 1.00 58.84 126 ASN A C 1
ATOM 1017 O O . ASN A 1 126 ? -22.053 10.151 -16.260 1.00 58.84 126 ASN A O 1
ATOM 1021 N N . ALA A 1 127 ? -20.842 8.503 -17.134 1.00 69.00 127 ALA A N 1
ATOM 1022 C CA . ALA A 1 127 ? -21.793 7.466 -16.745 1.00 69.00 127 ALA A CA 1
ATOM 1023 C C . ALA A 1 127 ? -21.437 6.977 -15.334 1.00 69.00 127 ALA A C 1
ATOM 1025 O O . ALA A 1 127 ? -20.293 6.603 -15.076 1.00 69.00 127 ALA A O 1
ATOM 1026 N N . ILE A 1 128 ? -22.400 7.009 -14.415 1.00 77.88 128 ILE A N 1
ATOM 1027 C CA . ILE A 1 128 ? -22.265 6.420 -13.083 1.00 77.88 128 ILE A CA 1
ATOM 1028 C C . ILE A 1 128 ? -23.005 5.087 -13.104 1.00 77.88 128 ILE A C 1
ATOM 1030 O O . ILE A 1 128 ? -24.208 5.043 -13.335 1.00 77.88 128 ILE A O 1
ATOM 1034 N N . LEU A 1 129 ? -22.286 4.001 -12.847 1.00 79.38 129 LEU A N 1
ATOM 1035 C CA . LEU A 1 129 ? -22.869 2.677 -12.671 1.00 79.38 129 LEU A CA 1
ATOM 1036 C C . LEU A 1 129 ? -23.279 2.494 -11.208 1.00 79.38 129 LEU A C 1
ATOM 1038 O O . LEU A 1 129 ? -22.448 2.571 -10.303 1.00 79.38 129 LEU A O 1
ATOM 1042 N N . LYS A 1 130 ? -24.565 2.252 -10.969 1.00 83.00 130 LYS A N 1
ATOM 1043 C CA . LYS A 1 130 ? -25.143 2.020 -9.649 1.00 83.00 130 LYS A CA 1
ATOM 1044 C C . LYS A 1 130 ? -25.470 0.544 -9.484 1.00 83.00 130 LYS A C 1
ATOM 1046 O O . LYS A 1 130 ? -26.281 -0.011 -10.218 1.00 83.00 130 LYS A O 1
ATOM 1051 N N . LEU A 1 131 ? -24.846 -0.102 -8.506 1.00 82.25 131 LEU A N 1
ATOM 1052 C CA . LEU A 1 131 ? -25.137 -1.493 -8.170 1.00 82.25 131 LEU A CA 1
ATOM 1053 C C . LEU A 1 131 ? -26.520 -1.586 -7.511 1.00 82.25 131 LEU A C 1
ATOM 1055 O O . LEU A 1 131 ? -26.740 -1.022 -6.441 1.00 82.25 131 LEU A O 1
ATOM 1059 N N . ILE A 1 132 ? -27.442 -2.299 -8.152 1.00 87.56 132 ILE A N 1
ATOM 1060 C CA . ILE A 1 132 ? -28.813 -2.512 -7.667 1.00 87.56 132 ILE A CA 1
ATOM 1061 C C . ILE A 1 132 ? -28.921 -3.838 -6.917 1.00 87.56 132 ILE A C 1
ATOM 1063 O O . ILE A 1 132 ? -29.618 -3.938 -5.909 1.00 87.56 132 ILE A O 1
ATOM 1067 N N . TYR A 1 133 ? -28.220 -4.861 -7.400 1.00 82.44 133 TYR A N 1
ATOM 1068 C CA . TYR A 1 133 ? -28.277 -6.205 -6.845 1.00 82.44 133 TYR A CA 1
ATOM 1069 C C . TYR A 1 133 ? -26.919 -6.881 -6.926 1.00 82.44 133 TYR A C 1
ATOM 1071 O O . TYR A 1 133 ? -26.218 -6.750 -7.927 1.00 82.44 133 TYR A O 1
ATOM 1079 N N . PHE A 1 134 ? -26.583 -7.646 -5.892 1.00 83.06 134 PHE A N 1
ATOM 1080 C CA . PHE A 1 134 ? -25.409 -8.501 -5.876 1.00 83.06 134 PHE A CA 1
ATOM 1081 C C . PHE A 1 134 ? -25.714 -9.786 -5.110 1.00 83.06 134 PHE A C 1
ATOM 1083 O O . PHE A 1 134 ? -26.136 -9.744 -3.952 1.00 83.06 134 PHE A O 1
ATOM 1090 N N . LYS A 1 135 ? -25.471 -10.933 -5.744 1.00 83.00 135 LYS A N 1
ATOM 1091 C CA . LYS A 1 135 ? -25.620 -12.251 -5.131 1.00 83.00 135 LYS A CA 1
ATOM 1092 C C . LYS A 1 135 ? -24.467 -13.158 -5.515 1.00 83.00 135 LYS A C 1
ATOM 1094 O O . LYS A 1 135 ? -24.203 -13.409 -6.685 1.00 83.00 135 LYS A O 1
ATOM 1099 N N . VAL A 1 136 ? -23.835 -13.734 -4.501 1.00 78.62 136 VAL A N 1
ATOM 1100 C CA . VAL A 1 136 ? -22.865 -14.815 -4.678 1.00 78.62 136 VAL A CA 1
ATOM 1101 C C . VAL A 1 136 ? -23.611 -16.086 -5.069 1.00 78.62 136 VAL A C 1
ATOM 1103 O O . VAL A 1 136 ? -24.514 -16.520 -4.349 1.00 78.62 136 VAL A O 1
ATOM 1106 N N . ILE A 1 137 ? -23.224 -16.698 -6.185 1.00 78.88 137 ILE A N 1
ATOM 1107 C CA . ILE A 1 137 ? -23.795 -17.961 -6.646 1.00 78.88 137 ILE A CA 1
ATOM 1108 C C . ILE A 1 137 ? -23.226 -19.078 -5.756 1.00 78.88 137 ILE A C 1
ATOM 1110 O O . ILE A 1 137 ? -22.008 -19.288 -5.719 1.00 78.88 137 ILE A O 1
ATOM 1114 N N . PRO A 1 138 ? -24.067 -19.802 -4.993 1.00 70.31 138 PRO A N 1
ATOM 1115 C CA . PRO A 1 138 ? -23.598 -20.940 -4.218 1.00 70.31 138 PRO A CA 1
ATOM 1116 C C . PRO A 1 138 ? -23.119 -22.031 -5.179 1.00 70.31 138 PRO A C 1
ATOM 1118 O O . PRO A 1 138 ? -23.869 -22.442 -6.066 1.00 70.31 138 PRO A O 1
ATOM 1121 N N . LYS A 1 139 ? -21.894 -22.537 -4.996 1.00 62.44 139 LYS A N 1
ATOM 1122 C CA . LYS A 1 139 ? -21.473 -23.755 -5.696 1.00 62.44 139 LYS A CA 1
ATOM 1123 C C . LYS A 1 139 ? -22.371 -24.901 -5.234 1.00 62.44 139 LYS A C 1
ATOM 1125 O O . LYS A 1 139 ? -22.468 -25.153 -4.034 1.00 62.44 139 LYS A O 1
ATOM 1130 N N . LYS A 1 140 ? -23.032 -25.574 -6.179 1.00 60.44 140 LYS A N 1
ATOM 1131 C CA . LYS A 1 140 ? -23.617 -26.891 -5.914 1.00 60.44 140 LYS A CA 1
ATOM 1132 C C . LYS A 1 140 ? -22.445 -27.848 -5.692 1.00 60.44 140 LYS A C 1
ATOM 1134 O O . LYS A 1 140 ? -21.632 -28.012 -6.600 1.00 60.44 140 LYS A O 1
ATOM 1139 N N . CYS A 1 141 ? -22.319 -28.358 -4.470 1.00 47.12 141 CYS A N 1
ATOM 1140 C CA . CYS A 1 141 ? -21.463 -29.501 -4.170 1.00 47.12 141 CYS A CA 1
ATOM 1141 C C . CYS A 1 141 ? -22.060 -30.768 -4.784 1.00 47.12 141 CYS A C 1
ATOM 1143 O O . CYS A 1 141 ? -23.311 -30.851 -4.830 1.00 47.12 141 CYS A O 1
#

Radius of gyration: 18.76 Å; chains: 1; bounding box: 52×45×41 Å

InterPro domains:
  IPR009994 Phloem filament PP1 [PF07430] (20-96)
  IPR009994 Phloem filament PP1 [PF07430] (104-132)
  IPR027214 Cystatin [PTHR47116] (3-137)
  IPR046350 Cystatin superfamily [SSF54403] (10-85)

pLDDT: mean 83.15, std 15.53, range [41.69, 97.62]

Secondary structure (DSSP, 8-state):
----------EE-S-TTSHHHHHHHHHHHHHHHHHHT---EEEEEEEEEEEE-SSSEEEEEEEEEEE-TTS-EEEEEEEEEEEEETTEEEEEEEEEEE---S--B-TT--B--EEEEEEEEEETTEEEEEEEEEEEPPP--

Organism: Cucumis sativus (NCBI:txid3659)

Sequence (141 aa):
MSSDSKNDKWIQIPDTKTPCVIDLGKYAVDDYNKAHKDNLVFKKVIIGWYLEIDYDKTKLRLIIEVVNSKGEVIIYEVVIVVDDKDGKKVKTPISFIPGYIDEAKDCLGRVRDYEALVEEEKKLPNAILKLIYFKVIPKKC

Foldseek 3Di:
DDPPPFDPDWDKDPDQPPVVNLVLQQVVVVVVCVVPVFDKAWDGFPIKTWGDPDPFKIKIWTWTWIAGPVRDIFIWIWIWMWGQDPNDTDIGTPDIGGDDDPQPQDVPRDGWDKDWDWDWDDDPPDTDIHTPDIDTDDDDD